Protein AF-A0A1T4SR86-F1 (afdb_monomer)

Radius of gyration: 12.53 Å; Cα contacts (8 Å, |Δi|>4): 82; chains: 1; bounding box: 30×27×37 Å

Structure (mmCIF, N/CA/C/O backbone):
data_AF-A0A1T4SR86-F1
#
_entry.id   AF-A0A1T4SR86-F1
#
loop_
_atom_site.group_PDB
_atom_site.id
_atom_site.type_symbol
_atom_site.label_atom_id
_atom_site.label_alt_id
_atom_site.label_comp_id
_atom_site.label_asym_id
_atom_site.label_entity_id
_atom_site.label_seq_id
_atom_site.pdbx_PDB_ins_code
_atom_site.Cartn_x
_atom_site.Cartn_y
_atom_site.Cartn_z
_atom_site.occupancy
_atom_site.B_iso_or_equiv
_atom_site.auth_seq_id
_atom_site.auth_comp_id
_atom_site.auth_asym_id
_atom_site.auth_atom_id
_atom_site.pdbx_PDB_model_num
ATOM 1 N N . MET A 1 1 ? -8.745 14.718 -11.394 1.00 46.03 1 MET A N 1
ATOM 2 C CA . MET A 1 1 ? -7.719 14.917 -10.342 1.00 46.03 1 MET A CA 1
ATOM 3 C C . MET A 1 1 ? -6.818 13.681 -10.323 1.00 46.03 1 MET A C 1
ATOM 5 O O . MET A 1 1 ? -7.164 12.705 -9.681 1.00 46.03 1 MET A O 1
ATOM 9 N N . GLU A 1 2 ? -5.704 13.686 -11.064 1.00 55.50 2 GLU A N 1
ATOM 10 C CA . GLU A 1 2 ? -4.869 12.488 -11.345 1.00 55.50 2 GLU A CA 1
ATOM 11 C C . GLU A 1 2 ? -3.489 12.520 -10.656 1.00 55.50 2 GLU A C 1
ATOM 13 O O . GLU A 1 2 ? -2.552 11.827 -11.051 1.00 55.50 2 GLU A O 1
ATOM 18 N N . ARG A 1 3 ? -3.330 13.340 -9.609 1.00 59.91 3 ARG A N 1
ATOM 19 C CA . ARG A 1 3 ? -2.015 13.618 -8.999 1.00 59.91 3 ARG A CA 1
ATOM 20 C C . ARG A 1 3 ? -1.313 12.367 -8.450 1.00 59.91 3 ARG A C 1
ATOM 22 O O . ARG A 1 3 ? -0.091 12.329 -8.455 1.00 59.91 3 ARG A O 1
ATOM 29 N N . GLY A 1 4 ? -2.055 11.340 -8.030 1.00 61.94 4 GLY A N 1
ATOM 30 C CA . GLY A 1 4 ? -1.482 10.085 -7.528 1.00 61.94 4 GLY A CA 1
ATOM 31 C C . GLY A 1 4 ? -0.842 9.188 -8.590 1.00 61.94 4 GLY A C 1
ATOM 32 O O . GLY A 1 4 ? 0.096 8.456 -8.281 1.00 61.94 4 GLY A O 1
ATOM 33 N N . LEU A 1 5 ? -1.301 9.256 -9.844 1.00 63.38 5 LEU A N 1
ATOM 34 C CA . LEU A 1 5 ? -0.779 8.430 -10.940 1.00 63.38 5 LEU A CA 1
ATOM 35 C C . LEU A 1 5 ? 0.576 8.939 -11.448 1.00 63.38 5 LEU A C 1
ATOM 37 O O . LEU A 1 5 ? 1.464 8.136 -11.726 1.00 63.38 5 LEU A O 1
ATOM 41 N N . LEU A 1 6 ? 0.741 10.263 -11.511 1.00 64.94 6 LEU A N 1
ATOM 42 C CA . LEU A 1 6 ? 1.941 10.932 -12.028 1.00 64.94 6 LEU A CA 1
ATOM 43 C C . LEU A 1 6 ? 2.968 11.287 -10.941 1.00 64.94 6 LEU A C 1
ATOM 45 O O . LEU A 1 6 ? 4.063 11.746 -11.259 1.00 64.94 6 LEU A O 1
ATOM 49 N N . ALA A 1 7 ? 2.636 11.102 -9.660 1.00 72.12 7 ALA A N 1
ATOM 50 C CA . ALA A 1 7 ? 3.558 11.420 -8.578 1.00 72.12 7 ALA A CA 1
ATOM 51 C C . ALA A 1 7 ? 4.763 10.456 -8.555 1.00 72.12 7 ALA A C 1
ATOM 53 O O . ALA A 1 7 ? 4.583 9.232 -8.661 1.00 72.12 7 ALA A O 1
ATOM 54 N N . PRO A 1 8 ? 5.991 10.979 -8.361 1.00 73.19 8 PRO A N 1
ATOM 55 C CA . PRO A 1 8 ? 7.158 10.144 -8.129 1.00 73.19 8 PRO A CA 1
ATOM 56 C C . PRO A 1 8 ? 7.000 9.434 -6.781 1.00 73.19 8 PRO A C 1
ATOM 58 O O . PRO A 1 8 ? 6.985 10.069 -5.726 1.00 73.19 8 PRO A O 1
ATOM 61 N N . LEU A 1 9 ? 6.854 8.110 -6.836 1.00 74.62 9 LEU A N 1
ATOM 62 C CA . LEU A 1 9 ? 6.810 7.246 -5.661 1.00 74.62 9 LEU A CA 1
ATOM 63 C C . LEU A 1 9 ? 8.217 6.750 -5.352 1.00 74.62 9 LEU A C 1
ATOM 65 O O . LEU A 1 9 ? 8.887 6.166 -6.206 1.00 74.62 9 LEU A O 1
ATOM 69 N N . SER A 1 10 ? 8.631 6.922 -4.106 1.00 78.62 10 SER A N 1
ATOM 70 C CA . SER A 1 10 ? 9.872 6.372 -3.576 1.00 78.62 10 SER A CA 1
ATOM 71 C C . SER A 1 10 ? 9.820 4.834 -3.557 1.00 78.62 10 SER A C 1
ATOM 73 O O . SER A 1 10 ? 8.737 4.257 -3.402 1.00 78.62 10 SER A O 1
ATOM 75 N N . PRO A 1 11 ? 10.967 4.130 -3.594 1.00 78.62 11 PRO A N 1
ATOM 76 C CA . PRO A 1 11 ? 11.009 2.661 -3.545 1.00 78.62 11 PRO A CA 1
ATOM 77 C C . PRO A 1 11 ? 10.266 2.060 -2.338 1.00 78.62 11 PRO A C 1
ATOM 79 O O . PRO A 1 11 ? 9.612 1.018 -2.435 1.00 78.62 11 PRO A O 1
ATOM 82 N N . ASN A 1 12 ? 10.315 2.752 -1.195 1.00 82.06 12 ASN A N 1
ATOM 83 C CA . ASN A 1 12 ? 9.601 2.368 0.024 1.00 82.06 12 ASN A CA 1
ATOM 84 C C . ASN A 1 12 ? 8.076 2.454 -0.137 1.00 82.06 12 ASN A C 1
ATOM 86 O O . ASN A 1 12 ? 7.354 1.584 0.346 1.00 82.06 12 ASN A O 1
ATOM 90 N N . GLU A 1 13 ? 7.589 3.481 -0.833 1.00 84.88 13 GLU A N 1
ATOM 91 C CA . GLU A 1 13 ? 6.161 3.711 -1.063 1.00 84.88 13 GLU A CA 1
ATOM 92 C C . GLU A 1 13 ? 5.609 2.695 -2.058 1.00 84.88 13 GLU A C 1
ATOM 94 O O . GLU A 1 13 ? 4.572 2.094 -1.798 1.00 84.88 13 GLU A O 1
ATOM 99 N N . GLN A 1 14 ? 6.345 2.409 -3.135 1.00 84.56 14 GLN A N 1
ATOM 100 C CA . GLN A 1 14 ? 5.981 1.338 -4.066 1.00 84.56 14 GLN A CA 1
ATOM 101 C C . GLN A 1 14 ? 5.953 -0.026 -3.369 1.00 84.56 14 GLN A C 1
ATOM 103 O O . GLN A 1 14 ? 5.056 -0.833 -3.602 1.00 84.56 14 GLN A O 1
ATOM 108 N N . THR A 1 15 ? 6.913 -0.287 -2.476 1.00 84.69 15 THR A N 1
ATOM 109 C CA . THR A 1 15 ? 6.936 -1.520 -1.679 1.00 84.69 15 THR A CA 1
ATOM 110 C C . THR A 1 15 ? 5.731 -1.600 -0.747 1.00 84.69 15 THR A C 1
ATOM 112 O O . THR A 1 15 ? 5.112 -2.657 -0.648 1.00 84.69 15 THR A O 1
ATOM 115 N N . ALA A 1 16 ? 5.359 -0.500 -0.088 1.00 86.38 16 ALA A N 1
ATOM 116 C CA . ALA A 1 16 ? 4.161 -0.442 0.743 1.00 86.38 16 ALA A CA 1
ATOM 117 C C . ALA A 1 16 ? 2.887 -0.676 -0.088 1.00 86.38 16 ALA A C 1
ATOM 119 O O . ALA A 1 16 ? 2.067 -1.507 0.292 1.00 86.38 16 ALA A O 1
ATOM 120 N N . LEU A 1 17 ? 2.766 -0.035 -1.253 1.00 85.44 17 LEU A N 1
ATOM 121 C CA . LEU A 1 17 ? 1.641 -0.209 -2.174 1.00 85.44 17 LEU A CA 1
ATOM 122 C C . LEU A 1 17 ? 1.522 -1.670 -2.646 1.00 85.44 17 LEU A C 1
ATOM 124 O O . LEU A 1 17 ? 0.454 -2.269 -2.538 1.00 85.44 17 LEU A O 1
ATOM 128 N N . ARG A 1 18 ? 2.641 -2.287 -3.056 1.00 84.44 18 ARG A N 1
ATOM 129 C CA . ARG A 1 18 ? 2.717 -3.716 -3.413 1.00 84.44 18 ARG A CA 1
ATOM 130 C C . ARG A 1 18 ? 2.323 -4.633 -2.257 1.00 84.44 18 ARG A C 1
ATOM 132 O O . ARG A 1 18 ? 1.645 -5.631 -2.469 1.00 84.44 18 ARG A O 1
ATOM 139 N N . ARG A 1 19 ? 2.735 -4.320 -1.027 1.00 86.38 19 ARG A N 1
ATOM 140 C CA . ARG A 1 19 ? 2.354 -5.096 0.164 1.00 86.38 19 ARG A CA 1
ATOM 141 C C . ARG A 1 19 ? 0.846 -5.062 0.383 1.00 86.38 19 ARG A C 1
ATOM 143 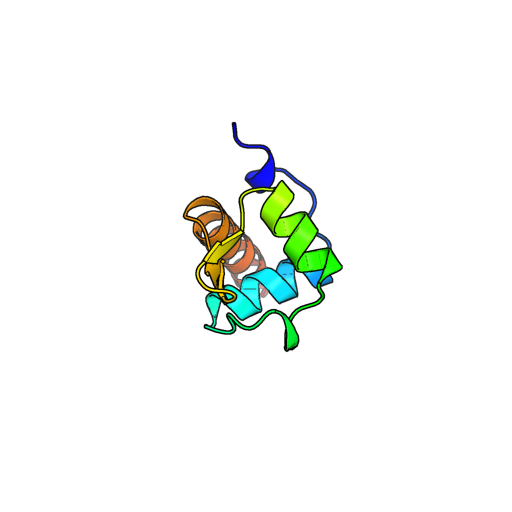O O . ARG A 1 19 ? 0.262 -6.119 0.603 1.00 86.38 19 ARG A O 1
ATOM 150 N N . VAL A 1 20 ? 0.221 -3.891 0.265 1.00 87.19 20 VAL A N 1
ATOM 151 C CA . VAL A 1 20 ? -1.242 -3.762 0.352 1.00 87.19 20 VAL A CA 1
ATOM 152 C C . VAL A 1 20 ? -1.921 -4.525 -0.789 1.00 87.19 20 VAL A C 1
ATOM 154 O O . VAL A 1 20 ? -2.880 -5.246 -0.529 1.00 87.19 20 VAL A O 1
ATOM 157 N N . ALA A 1 21 ? -1.374 -4.468 -2.011 1.00 85.75 21 ALA A N 1
ATOM 158 C CA . ALA A 1 21 ? -1.858 -5.247 -3.158 1.00 85.75 21 ALA A CA 1
ATOM 159 C C . ALA A 1 21 ? -1.810 -6.762 -2.922 1.00 85.75 21 ALA A C 1
ATOM 161 O O . ALA A 1 21 ? -2.707 -7.483 -3.343 1.00 85.75 21 ALA A O 1
ATOM 162 N N . ASN A 1 22 ? -0.796 -7.237 -2.198 1.00 84.31 22 ASN A N 1
ATOM 163 C CA . ASN A 1 22 ? -0.658 -8.636 -1.793 1.00 84.31 22 ASN A CA 1
ATOM 164 C C . ASN A 1 22 ? -1.508 -9.008 -0.558 1.00 84.31 22 ASN A C 1
ATOM 166 O O . ASN A 1 22 ? -1.387 -10.120 -0.051 1.00 84.31 22 ASN A O 1
ATOM 170 N N . GLY A 1 23 ? -2.343 -8.098 -0.042 1.00 84.12 23 GLY A N 1
ATOM 171 C CA . GLY A 1 23 ? -3.239 -8.344 1.096 1.00 84.12 23 GLY A CA 1
ATOM 172 C C . GLY A 1 23 ? -2.711 -7.891 2.463 1.00 84.12 23 GLY A C 1
ATOM 173 O O . GLY A 1 23 ? -3.358 -8.129 3.485 1.00 84.12 23 GLY A O 1
ATOM 174 N N . ILE A 1 24 ? -1.561 -7.211 2.531 1.00 84.19 24 ILE A N 1
ATOM 175 C CA . ILE A 1 24 ? -1.035 -6.658 3.789 1.00 84.19 24 ILE A CA 1
ATOM 176 C C . ILE A 1 24 ? -1.705 -5.314 4.077 1.00 84.19 24 ILE A C 1
ATOM 178 O O . ILE A 1 24 ? -1.230 -4.256 3.676 1.00 84.19 24 ILE A O 1
ATOM 182 N N . SER A 1 25 ? -2.798 -5.359 4.831 1.00 83.12 25 SER A N 1
ATOM 183 C CA . SER A 1 25 ? -3.602 -4.173 5.162 1.00 83.12 25 SER A CA 1
ATOM 184 C C . SER A 1 25 ? -3.251 -3.530 6.506 1.00 83.12 25 SER A C 1
ATOM 186 O O . SER A 1 25 ? -3.810 -2.503 6.869 1.00 83.12 25 SER A O 1
ATOM 188 N N . LYS A 1 26 ? -2.383 -4.138 7.319 1.00 82.38 26 LYS A N 1
ATOM 189 C CA . LYS A 1 26 ? -2.112 -3.642 8.676 1.00 82.38 26 LYS A CA 1
ATOM 190 C C . LYS A 1 26 ? -1.049 -2.534 8.645 1.00 82.38 26 LYS A C 1
ATOM 192 O O . LYS A 1 26 ? 0.087 -2.832 8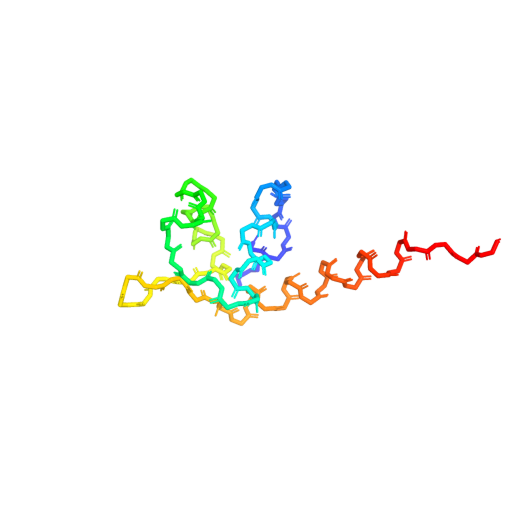.267 1.00 82.38 26 LYS A O 1
ATOM 197 N N . PRO A 1 27 ? -1.338 -1.316 9.143 1.00 75.38 27 PRO A N 1
ATOM 198 C CA . PRO A 1 27 ? -0.369 -0.219 9.159 1.00 75.38 27 PRO A CA 1
ATOM 199 C C . PRO A 1 27 ? 0.877 -0.537 9.996 1.00 75.38 27 PRO A C 1
ATOM 201 O O . PRO A 1 27 ? 1.944 -0.036 9.689 1.00 75.38 27 PRO A O 1
ATOM 204 N N . LYS A 1 28 ? 0.798 -1.458 10.970 1.00 79.38 28 LYS A N 1
ATOM 205 C CA . LYS A 1 28 ? 1.966 -1.957 11.728 1.00 79.38 28 LYS A CA 1
ATOM 206 C C . LYS A 1 28 ? 3.036 -2.649 10.866 1.00 79.38 28 LYS A C 1
ATOM 208 O O . LYS A 1 28 ? 4.190 -2.703 11.268 1.00 79.38 28 LYS A O 1
ATOM 213 N N . HIS A 1 29 ? 2.661 -3.203 9.710 1.00 79.38 29 HIS A N 1
ATOM 214 C CA . HIS A 1 29 ? 3.586 -3.876 8.782 1.00 79.38 29 HIS A CA 1
ATOM 215 C C . HIS A 1 29 ? 4.029 -2.970 7.622 1.00 79.38 29 HIS A C 1
ATOM 217 O O . HIS A 1 29 ? 4.793 -3.394 6.746 1.00 79.38 29 HIS A O 1
ATOM 223 N N . LEU A 1 30 ? 3.524 -1.737 7.604 1.00 80.06 30 LEU A N 1
ATOM 224 C CA . LEU A 1 30 ? 3.790 -0.716 6.606 1.00 80.06 30 LEU A CA 1
ATOM 225 C C . LEU A 1 30 ? 4.498 0.453 7.300 1.00 80.06 30 LEU A C 1
ATOM 227 O O . LEU A 1 30 ? 4.367 0.659 8.503 1.00 80.06 30 LEU A O 1
ATOM 231 N N . ARG A 1 31 ? 5.282 1.236 6.560 1.00 81.69 31 ARG A N 1
ATOM 232 C CA . ARG A 1 31 ? 5.849 2.462 7.133 1.00 81.69 31 ARG A CA 1
ATOM 233 C C . ARG A 1 31 ? 4.760 3.525 7.184 1.00 81.69 31 ARG A C 1
ATOM 235 O O . ARG A 1 31 ? 4.209 3.857 6.139 1.00 81.69 31 ARG A O 1
ATOM 242 N N . LEU A 1 32 ? 4.487 4.063 8.374 1.00 82.62 32 LEU A N 1
ATOM 243 C CA . LEU A 1 32 ? 3.428 5.054 8.597 1.00 82.62 32 LEU A CA 1
ATOM 244 C C . LEU A 1 32 ? 3.560 6.254 7.645 1.00 82.62 32 LEU A C 1
ATOM 246 O O . LEU A 1 32 ? 2.611 6.588 6.950 1.00 82.62 32 LEU A O 1
ATOM 250 N N . THR A 1 33 ? 4.771 6.799 7.505 1.00 85.00 33 THR A N 1
ATOM 251 C CA . THR A 1 33 ? 5.088 7.903 6.581 1.00 85.00 33 THR A CA 1
ATOM 252 C C . THR A 1 33 ? 4.802 7.571 5.118 1.00 85.00 33 THR A C 1
ATOM 254 O O . THR A 1 33 ? 4.318 8.418 4.372 1.00 85.00 33 THR A O 1
ATOM 257 N N . SER A 1 34 ? 5.063 6.332 4.690 1.00 83.12 34 SER A N 1
ATOM 258 C CA . SER A 1 34 ? 4.717 5.884 3.338 1.00 83.12 34 SER A CA 1
ATOM 259 C C . SER A 1 34 ? 3.205 5.750 3.167 1.00 83.12 34 SER A C 1
ATOM 261 O O . SER A 1 34 ? 2.677 6.152 2.139 1.00 83.12 34 SER A O 1
ATOM 263 N N . VAL A 1 35 ? 2.495 5.226 4.169 1.00 84.75 35 VAL A N 1
ATOM 264 C CA . VAL A 1 35 ? 1.029 5.102 4.138 1.00 84.75 35 VAL A CA 1
ATOM 265 C C . VAL A 1 35 ? 0.364 6.475 4.094 1.00 84.75 35 VAL A C 1
ATOM 267 O O . VAL A 1 35 ? -0.509 6.687 3.261 1.00 84.75 35 VAL A O 1
ATOM 270 N N . GLU A 1 36 ? 0.796 7.426 4.921 1.00 87.62 36 GLU A N 1
ATOM 271 C CA . GLU A 1 36 ? 0.279 8.799 4.913 1.00 87.62 36 GLU A CA 1
ATOM 272 C C . GLU A 1 36 ? 0.476 9.475 3.558 1.00 87.62 36 GLU A C 1
ATOM 274 O O . GLU A 1 36 ? -0.450 10.091 3.029 1.00 87.62 36 GLU A O 1
ATOM 279 N N . ARG A 1 37 ? 1.652 9.301 2.945 1.00 86.19 37 ARG A N 1
ATOM 280 C CA . ARG A 1 37 ? 1.921 9.839 1.610 1.00 86.19 37 ARG A CA 1
ATOM 281 C C . ARG A 1 37 ? 1.048 9.189 0.540 1.00 86.19 37 ARG A C 1
ATOM 283 O O . ARG A 1 37 ? 0.485 9.891 -0.295 1.00 86.19 37 ARG A O 1
ATOM 290 N N . LEU A 1 38 ? 0.870 7.869 0.593 1.00 86.25 38 LEU A N 1
ATOM 291 C CA . LEU A 1 38 ? -0.029 7.145 -0.308 1.00 86.25 38 LEU A CA 1
ATOM 292 C C . LEU A 1 38 ? -1.498 7.570 -0.129 1.00 86.25 38 LEU A C 1
ATOM 294 O O . LEU A 1 38 ? -2.211 7.682 -1.128 1.00 86.25 38 LEU A O 1
ATOM 298 N N . LYS A 1 39 ? -1.942 7.859 1.105 1.00 87.62 39 LYS A N 1
ATOM 299 C CA . LYS A 1 39 ? -3.270 8.434 1.391 1.00 87.62 39 LYS A CA 1
ATOM 300 C C . LYS A 1 39 ? -3.401 9.832 0.787 1.00 87.62 39 LYS A C 1
ATOM 302 O O . LYS A 1 39 ? -4.386 10.112 0.113 1.00 87.62 39 LYS A O 1
ATOM 307 N N . HIS A 1 40 ? -2.380 10.678 0.940 1.00 86.75 40 HIS A N 1
ATOM 308 C CA . HIS A 1 40 ? -2.325 12.013 0.327 1.00 86.75 40 HIS A CA 1
ATOM 309 C C . HIS A 1 40 ? -2.415 11.982 -1.204 1.00 86.75 40 HIS A C 1
ATOM 311 O O . HIS A 1 40 ? -2.962 12.895 -1.820 1.00 86.75 40 HIS A O 1
ATOM 317 N N . LEU A 1 41 ? -1.875 10.930 -1.817 1.00 85.81 41 LEU A N 1
ATOM 318 C CA . LEU A 1 41 ? -1.933 10.688 -3.257 1.00 85.81 41 LEU A CA 1
ATOM 319 C C . LEU A 1 41 ? -3.224 9.981 -3.703 1.00 85.81 41 LEU A C 1
ATOM 321 O O . LEU A 1 41 ? -3.366 9.693 -4.890 1.00 85.81 41 LEU A O 1
ATOM 325 N N . ALA A 1 42 ? -4.151 9.702 -2.781 1.00 87.06 42 ALA A N 1
ATOM 326 C CA . ALA A 1 42 ? -5.377 8.941 -3.018 1.00 87.06 42 ALA A CA 1
ATOM 327 C C . ALA A 1 42 ? -5.133 7.545 -3.628 1.00 87.06 42 ALA A C 1
ATOM 329 O O . ALA A 1 42 ? -5.984 7.022 -4.347 1.00 8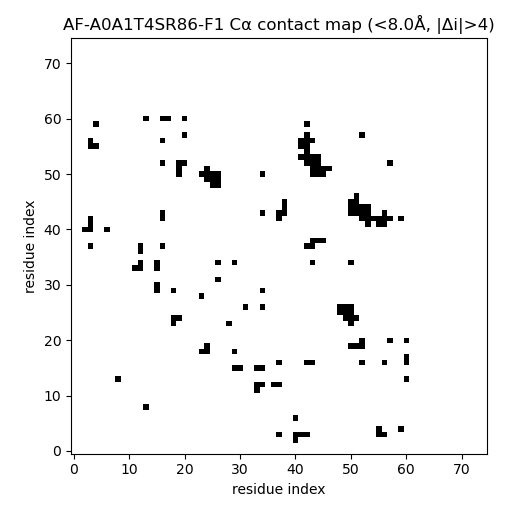7.06 42 ALA A O 1
ATOM 330 N N . LEU A 1 43 ? -3.973 6.936 -3.354 1.00 86.19 43 LEU A N 1
ATOM 331 C CA . LEU A 1 43 ? -3.610 5.585 -3.806 1.00 86.19 43 LEU A CA 1
ATOM 332 C C . LEU A 1 43 ? -4.049 4.508 -2.807 1.00 86.19 43 LEU A C 1
ATOM 334 O O . LEU A 1 43 ? -4.322 3.371 -3.181 1.00 86.19 43 LEU A O 1
ATOM 338 N N . VAL A 1 44 ? -4.111 4.856 -1.526 1.00 89.12 44 VAL A N 1
ATOM 339 C CA . VAL A 1 44 ? -4.638 3.978 -0.481 1.00 89.12 44 VAL A CA 1
ATOM 340 C C . VAL A 1 44 ? -5.607 4.752 0.391 1.00 89.12 44 VAL A C 1
ATOM 342 O O . VAL A 1 44 ? -5.494 5.967 0.544 1.00 89.12 44 VAL A O 1
ATOM 345 N N . GLU A 1 45 ? -6.532 4.033 0.996 1.00 89.94 45 GLU A N 1
ATOM 346 C CA . GLU A 1 45 ? -7.457 4.548 1.992 1.00 89.94 45 GLU A CA 1
ATOM 347 C C . GLU A 1 45 ? -7.362 3.703 3.259 1.00 89.94 45 GLU A C 1
ATOM 349 O O . GLU A 1 45 ? -6.929 2.550 3.232 1.00 89.94 45 GLU A O 1
ATOM 354 N N . GLU A 1 46 ? -7.722 4.290 4.393 1.00 88.81 46 GLU A N 1
ATOM 355 C CA . GLU A 1 46 ? -7.825 3.551 5.644 1.00 88.81 46 GLU A CA 1
ATOM 356 C C . GLU A 1 46 ? -9.293 3.368 5.976 1.00 88.81 46 GLU A C 1
ATOM 358 O O . GLU A 1 46 ? -10.023 4.348 6.092 1.00 88.81 46 GLU A O 1
ATOM 363 N N . ASN A 1 47 ? -9.697 2.113 6.135 1.00 86.25 47 ASN A N 1
ATOM 364 C CA . ASN A 1 47 ? -11.042 1.733 6.521 1.00 86.25 47 ASN A CA 1
ATOM 365 C C . ASN A 1 47 ? -10.964 0.748 7.693 1.00 86.25 47 ASN A C 1
ATOM 367 O O . ASN A 1 47 ? -10.237 -0.244 7.607 1.00 86.25 47 ASN A O 1
ATOM 371 N N . ASP A 1 48 ? -11.652 1.035 8.801 1.00 84.12 48 ASP A N 1
ATOM 372 C CA . ASP A 1 48 ? -11.608 0.231 10.038 1.00 84.12 48 ASP A CA 1
ATOM 373 C C . ASP A 1 48 ? -10.177 -0.086 10.535 1.00 84.12 48 ASP A C 1
ATOM 375 O O . ASP A 1 48 ? -9.853 -1.208 10.937 1.00 84.12 48 ASP A O 1
ATOM 379 N N . GLY A 1 49 ? -9.260 0.887 10.442 1.00 83.38 49 GLY A N 1
ATOM 380 C CA . GLY A 1 49 ? -7.851 0.709 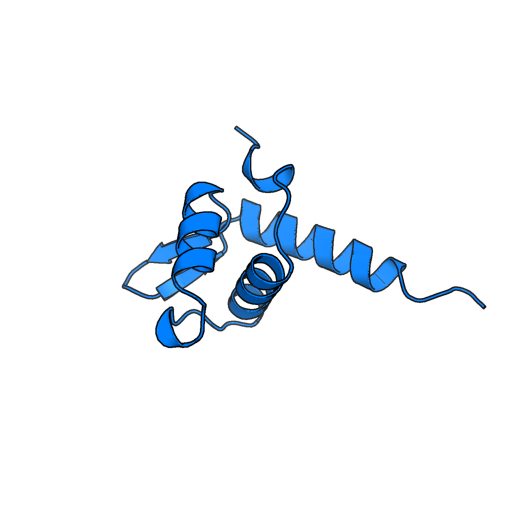10.826 1.00 83.38 49 GLY A CA 1
ATOM 381 C C . GLY A 1 49 ? -7.057 -0.233 9.907 1.00 83.38 49 GLY A C 1
ATOM 382 O O . GLY A 1 49 ? -5.959 -0.682 10.255 1.00 83.38 49 GLY A O 1
ATOM 383 N N . ARG A 1 50 ? -7.604 -0.563 8.732 1.00 87.44 50 ARG A N 1
ATOM 384 C CA . ARG A 1 50 ? -6.954 -1.357 7.688 1.00 87.44 50 ARG A CA 1
ATOM 385 C C . ARG A 1 50 ? -6.724 -0.500 6.454 1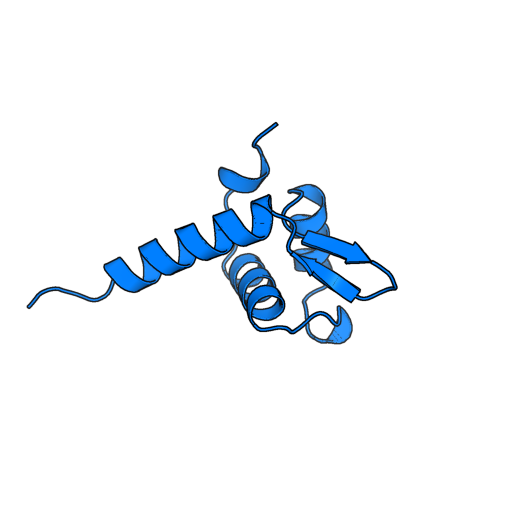.00 87.44 50 ARG A C 1
ATOM 387 O O . ARG A 1 50 ? -7.623 0.170 5.964 1.00 87.44 50 ARG A O 1
ATOM 394 N N . ILE A 1 51 ? -5.520 -0.578 5.915 1.00 90.19 51 ILE A N 1
ATOM 395 C CA . ILE A 1 51 ? -5.141 0.065 4.664 1.00 90.19 51 ILE A CA 1
ATOM 396 C C . ILE A 1 51 ? -5.652 -0.777 3.497 1.00 90.19 51 ILE A C 1
ATOM 398 O O . ILE A 1 51 ? -5.357 -1.971 3.403 1.00 90.19 51 ILE A O 1
ATOM 402 N N . ARG A 1 52 ? -6.420 -0.148 2.614 1.00 89.12 52 ARG A N 1
ATOM 403 C CA . ARG A 1 52 ? -6.945 -0.726 1.377 1.00 89.12 52 ARG A CA 1
ATOM 404 C C . ARG A 1 52 ? -6.465 0.084 0.182 1.00 89.12 52 ARG A C 1
ATOM 406 O O . ARG A 1 52 ? -6.199 1.277 0.299 1.00 89.12 52 ARG A O 1
ATOM 413 N N . LEU A 1 53 ? -6.318 -0.580 -0.960 1.00 88.62 53 LEU A N 1
ATOM 414 C CA . LEU A 1 53 ? -6.038 0.107 -2.215 1.00 88.62 53 LEU A CA 1
ATOM 415 C C . LEU A 1 53 ? -7.303 0.790 -2.709 1.00 88.62 53 LEU A C 1
ATOM 417 O O . LEU A 1 53 ? -8.379 0.201 -2.685 1.00 88.62 53 LEU A O 1
ATOM 421 N N . THR A 1 54 ? -7.144 2.015 -3.189 1.00 89.31 54 THR A N 1
ATOM 422 C CA . THR A 1 54 ? -8.176 2.661 -3.995 1.00 89.31 54 THR A CA 1
ATOM 423 C C . THR A 1 54 ? -8.074 2.152 -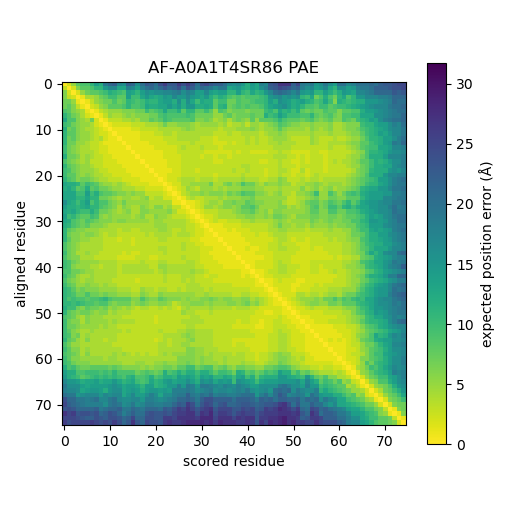5.439 1.00 89.31 54 THR A C 1
ATOM 425 O O . THR A 1 54 ? -7.033 1.609 -5.830 1.00 89.31 54 THR A O 1
ATOM 428 N N . PRO A 1 55 ? -9.086 2.395 -6.291 1.00 86.38 55 PRO A N 1
ATOM 429 C CA . PRO A 1 55 ? -8.993 2.086 -7.719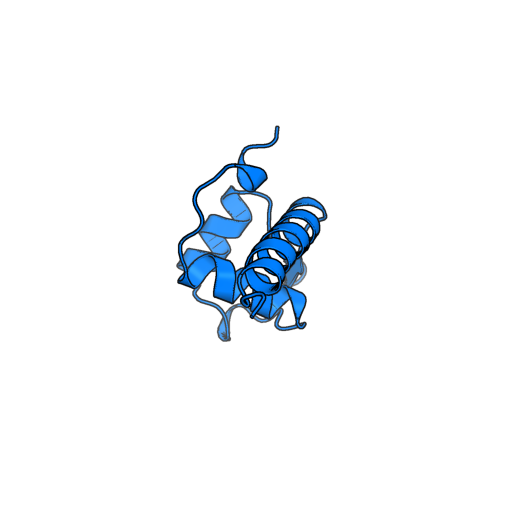 1.00 86.38 55 PRO A CA 1
ATOM 430 C C . PRO A 1 55 ? -7.762 2.715 -8.400 1.00 86.38 55 PRO A C 1
ATOM 432 O O . PRO A 1 55 ? -7.139 2.099 -9.264 1.00 86.38 55 PRO A O 1
ATOM 435 N N . LEU A 1 56 ? -7.353 3.916 -7.964 1.00 85.88 56 LEU A N 1
ATOM 436 C CA . LEU A 1 56 ? -6.132 4.576 -8.440 1.00 85.88 56 LEU A CA 1
ATOM 437 C C . LEU A 1 56 ? -4.867 3.836 -7.993 1.00 85.88 56 LEU A C 1
ATOM 439 O O . LEU A 1 56 ? -3.941 3.664 -8.786 1.00 85.88 56 LEU A O 1
ATOM 443 N N . GLY A 1 57 ? -4.828 3.382 -6.738 1.00 86.81 57 GLY A N 1
ATOM 444 C CA . GLY A 1 57 ? -3.745 2.556 -6.211 1.00 86.81 57 GLY A CA 1
ATOM 445 C C . GLY A 1 57 ? -3.594 1.241 -6.955 1.00 86.81 57 GLY A C 1
ATOM 446 O O . GLY A 1 57 ? -2.477 0.873 -7.311 1.00 86.81 57 GLY A O 1
ATOM 447 N N . GLU A 1 58 ? -4.704 0.555 -7.236 1.00 86.38 58 GLU A N 1
ATOM 448 C CA . GLU A 1 58 ? -4.699 -0.677 -8.027 1.00 86.38 58 GLU A CA 1
ATOM 449 C C . GLU A 1 58 ? -4.173 -0.441 -9.440 1.00 86.38 58 GLU A C 1
ATOM 451 O O . GLU A 1 58 ? -3.299 -1.177 -9.899 1.00 86.38 58 GLU A O 1
ATOM 456 N N . GLN A 1 59 ? -4.661 0.604 -10.115 1.00 84.69 59 GLN A N 1
ATOM 457 C CA . GLN A 1 59 ? -4.198 0.963 -11.452 1.00 84.69 59 GLN A CA 1
ATOM 458 C C . GLN A 1 59 ? -2.697 1.270 -11.445 1.00 84.69 59 GLN A C 1
ATOM 460 O O . GLN A 1 59 ? -1.959 0.732 -12.266 1.00 84.69 59 GLN A O 1
ATOM 465 N N . ARG A 1 60 ? -2.216 2.049 -10.468 1.00 83.75 60 ARG A N 1
ATOM 466 C CA . ARG A 1 60 ? -0.789 2.358 -10.307 1.00 83.75 60 ARG A CA 1
ATOM 467 C C . ARG A 1 60 ? 0.039 1.103 -10.047 1.00 83.75 60 ARG A C 1
ATOM 469 O O . ARG A 1 60 ? 1.107 0.964 -10.636 1.00 83.75 60 ARG A O 1
ATOM 476 N N . CYS A 1 61 ? -0.446 0.192 -9.203 1.00 81.81 61 CYS A N 1
ATOM 477 C CA . CYS A 1 61 ? 0.213 -1.081 -8.922 1.00 81.81 61 CYS A CA 1
ATOM 478 C C . CYS A 1 61 ? 0.295 -1.975 -10.162 1.00 81.81 61 CYS A C 1
ATOM 480 O O . CYS A 1 61 ? 1.321 -2.617 -10.371 1.00 81.81 61 CYS A O 1
ATOM 482 N N . ARG A 1 62 ? -0.760 -2.012 -10.986 1.00 79.06 62 ARG A N 1
ATOM 483 C CA . ARG A 1 62 ? -0.755 -2.744 -12.258 1.00 79.06 62 ARG A CA 1
ATOM 484 C C . ARG A 1 62 ? 0.242 -2.131 -13.233 1.00 79.06 62 ARG A C 1
ATOM 486 O O . ARG A 1 62 ? 1.083 -2.866 -13.728 1.00 79.06 62 ARG A O 1
ATOM 493 N N . THR A 1 63 ? 0.222 -0.811 -13.426 1.00 75.31 63 THR A N 1
ATOM 494 C CA . THR A 1 63 ? 1.188 -0.118 -14.293 1.00 75.31 63 THR A CA 1
ATOM 495 C C . THR A 1 63 ? 2.626 -0.382 -13.849 1.00 75.31 63 THR A C 1
ATOM 497 O O . THR A 1 63 ? 3.444 -0.773 -14.670 1.00 75.31 6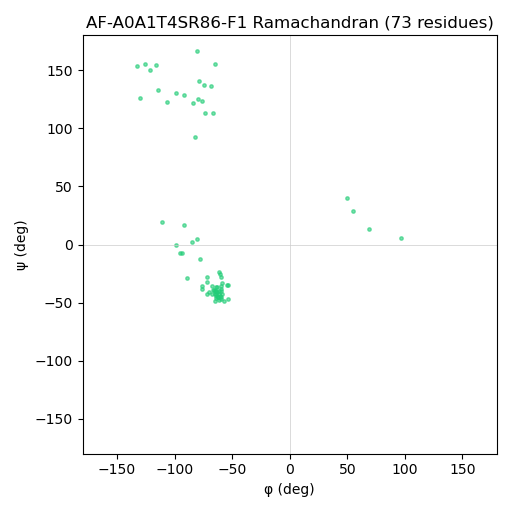3 THR A O 1
ATOM 500 N N . ASP A 1 64 ? 2.931 -0.233 -12.555 1.00 66.31 64 ASP A N 1
ATOM 501 C CA . ASP A 1 64 ? 4.277 -0.443 -11.999 1.00 66.31 64 ASP A CA 1
ATOM 502 C C . ASP A 1 64 ? 4.742 -1.902 -12.134 1.00 66.31 64 ASP A C 1
ATOM 504 O O . ASP A 1 64 ? 5.904 -2.164 -12.436 1.00 66.31 64 ASP A O 1
ATOM 508 N N . ARG A 1 65 ? 3.819 -2.864 -11.978 1.00 61.44 65 ARG A N 1
ATOM 509 C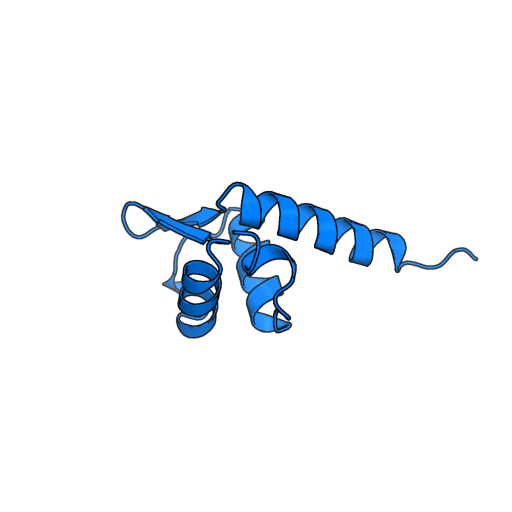 CA . ARG A 1 65 ? 4.092 -4.285 -12.219 1.00 61.44 65 ARG A CA 1
ATOM 510 C C . ARG A 1 65 ? 4.375 -4.563 -13.691 1.00 61.44 65 ARG A C 1
ATOM 512 O O . ARG A 1 65 ? 5.281 -5.336 -13.962 1.00 61.44 65 ARG A O 1
ATOM 519 N N . THR A 1 66 ? 3.669 -3.916 -14.618 1.00 55.28 66 THR A N 1
ATOM 520 C CA . THR A 1 66 ? 3.956 -4.044 -16.051 1.00 55.28 66 THR A CA 1
ATOM 521 C C . THR A 1 66 ? 5.328 -3.467 -16.395 1.00 55.28 66 THR A C 1
ATOM 523 O O . THR A 1 66 ? 6.056 -4.088 -17.153 1.00 55.28 66 THR A O 1
ATOM 526 N N . VAL A 1 67 ? 5.748 -2.336 -15.809 1.00 54.66 67 VAL A N 1
ATOM 527 C CA . VAL A 1 67 ? 7.105 -1.809 -16.072 1.00 54.66 67 VAL A CA 1
ATOM 528 C C . VAL A 1 67 ? 8.192 -2.721 -15.485 1.00 54.66 67 VAL A C 1
ATOM 530 O O . VAL A 1 67 ? 9.238 -2.888 -16.100 1.00 54.66 67 VAL A O 1
ATOM 533 N N . ALA A 1 68 ? 7.947 -3.346 -14.329 1.00 50.75 68 ALA A N 1
ATOM 534 C CA . ALA A 1 68 ? 8.883 -4.300 -13.731 1.00 50.75 68 ALA A CA 1
ATOM 535 C C . ALA A 1 68 ? 8.954 -5.644 -14.488 1.00 50.75 68 ALA A C 1
ATOM 537 O O . ALA A 1 68 ? 10.020 -6.250 -14.533 1.00 50.75 68 ALA A O 1
ATOM 538 N N . ASP A 1 69 ? 7.847 -6.093 -15.085 1.00 46.41 69 ASP A N 1
ATOM 539 C CA . ASP A 1 69 ? 7.764 -7.325 -15.888 1.00 46.41 69 ASP A CA 1
ATOM 540 C C . ASP A 1 69 ? 8.381 -7.143 -17.287 1.00 46.41 69 ASP A C 1
ATOM 542 O O . ASP A 1 69 ? 9.087 -8.017 -17.779 1.00 46.41 69 ASP A O 1
ATOM 546 N N . VAL A 1 70 ? 8.225 -5.957 -17.888 1.00 52.34 70 VAL A N 1
ATOM 547 C CA . VAL A 1 70 ? 8.825 -5.607 -19.191 1.00 52.34 70 VAL A CA 1
ATOM 548 C C . VAL A 1 70 ? 10.324 -5.259 -19.068 1.00 52.34 70 VAL A C 1
ATOM 550 O O . VAL A 1 70 ? 11.033 -5.208 -20.069 1.00 52.34 70 VAL A O 1
ATOM 553 N N . ALA A 1 71 ? 10.842 -5.064 -17.849 1.00 49.16 71 ALA A N 1
ATOM 554 C CA . ALA A 1 71 ? 12.261 -4.809 -17.575 1.00 49.16 71 ALA A CA 1
ATOM 555 C C . ALA A 1 71 ? 13.092 -6.083 -17.292 1.00 49.16 71 ALA A C 1
ATOM 557 O O . ALA A 1 71 ? 14.199 -5.982 -16.759 1.00 49.16 71 ALA A O 1
ATOM 558 N N . ALA A 1 72 ? 12.591 -7.272 -17.646 1.00 43.75 72 ALA A N 1
ATOM 559 C CA . ALA A 1 72 ? 13.397 -8.489 -17.771 1.00 43.75 72 ALA A CA 1
ATOM 560 C C . ALA A 1 72 ? 13.739 -8.726 -19.262 1.00 43.75 72 ALA A C 1
ATOM 562 O O . ALA A 1 72 ? 12.852 -8.626 -20.108 1.00 43.75 72 ALA A O 1
ATOM 563 N N . PRO A 1 73 ? 15.015 -8.975 -19.615 1.00 45.16 73 PRO A N 1
ATOM 564 C CA . PRO A 1 73 ? 15.543 -8.707 -20.950 1.00 45.16 73 PRO A CA 1
ATOM 565 C C . PRO A 1 73 ? 15.150 -9.776 -21.973 1.00 45.16 73 PRO A C 1
ATOM 567 O O . PRO A 1 73 ? 15.196 -10.974 -21.695 1.00 45.16 73 PRO A O 1
ATOM 570 N N . ALA A 1 74 ? 14.845 -9.334 -23.193 1.00 46.44 74 ALA A N 1
ATOM 571 C CA . ALA A 1 74 ? 14.967 -10.185 -24.364 1.00 46.44 74 ALA A CA 1
ATOM 572 C C . ALA A 1 74 ? 16.461 -10.338 -24.695 1.00 46.44 74 ALA A C 1
ATOM 574 O O . ALA A 1 74 ? 17.099 -9.344 -25.031 1.00 46.44 74 ALA A O 1
ATOM 575 N N . ALA A 1 75 ? 16.934 -11.578 -24.525 1.00 42.69 75 ALA A N 1
ATOM 576 C CA . ALA A 1 75 ? 18.048 -12.277 -25.185 1.00 42.69 75 ALA A CA 1
ATOM 577 C C . ALA A 1 75 ? 19.364 -11.521 -25.445 1.00 42.69 75 ALA A C 1
ATOM 579 O O . ALA A 1 75 ? 19.404 -10.643 -26.333 1.00 42.69 75 ALA A O 1
#

Secondary structure (DSSP, 8-state):
--HHHHS---HHHHHHHHHHHTT---GGGS-HHHHHHHHHTTSEEEETTEEEE-HHHHHHHHHHHHHHHHTS---

Sequence (75 aa):
MERGLLAPLSPNEQTALRRVANGISKPKHLRLTSVERLKHLALVEENDGRIRLTPLGEQRCRTDRTVADVAAPAA

Organism: NCBI:txid225324

Solvent-accessible surface area (backbone atoms only — not comparable to full-atom values): 4368 Å² total; per-residue (Å²): 139,65,68,46,74,76,49,90,70,51,74,67,36,52,50,44,52,52,39,34,72,74,66,52,26,51,57,91,86,40,56,64,72,42,50,53,50,34,39,75,36,54,24,30,46,77,55,97,83,27,45,40,68,29,76,58,24,49,53,45,52,52,54,53,48,50,55,60,61,70,69,55,81,85,130

Mean predicted aligned error: 7.89 Å

Nearest PDB structures (foldseek):
  1xsx-assembly1_B  TM=7.380E-01  e=5.087E-02  Saccharolobus solfataricus
  8ylf-assembly1_A  TM=6.650E-01  e=4.463E-02  Burkholderia thailandensis
  1gku-assembly1_B  TM=6.134E-01  e=3.389E-01  Archaeoglobus fulgidus DSM 4304
  1gl9-assembly2_C  TM=6.015E-01  e=4.403E-01  Archaeoglobus fulgidus DSM 4304
  5x12-assembly1_A-2  TM=5.805E-01  e=1.739E+00  Bacillus spizizenii str. W23

Foldseek 3Di:
DQQLLPDDQDPLLLVQLVCLVVVQFACVVHPVVSLVVCVVSQQWDADPNTIHGDPSSVVSNVVVVVVVVCPPDDD

pLDDT: mean 76.73, std 13.96, range [42.69, 90.19]